Protein AF-A0A7S3X1V8-F1 (afdb_monomer)

Sequence (104 aa):
TSNVQFLQSFQFVGADAVEQIPYMRWDNDMYYVPDPSAENLMQKAEAAGYSSTRDSYNCEHGSFIEGIEMFDNKFFGLSVQECKGMDPNQRHMLEVCYEVCFSA

Foldseek 3Di:
DDPVVVVVVCVVVVDDQKDFDDVVVDDLQLAADQDLDVVSLVVSCVVNVPPDSVSHDNDRIDHDDPPLLDADCVVVVHDPVVSVPDDSVVRVVVVVVVCVVPVD

Mean predicted aligned error: 6.17 Å

Solvent-accessible surface area (backbone atoms only — not comparable to full-atom values): 6572 Å² total; per-residue (Å²): 132,61,71,64,61,57,54,50,52,38,64,76,72,66,59,83,68,70,37,67,67,54,70,90,78,48,71,57,81,66,30,59,35,84,65,80,43,74,66,53,37,51,55,44,26,66,76,60,71,50,97,50,68,80,74,47,45,62,73,67,62,45,70,77,76,83,65,55,85,64,74,73,40,72,82,74,73,47,53,75,69,57,60,70,74,48,59,47,66,60,55,52,47,54,52,53,52,49,49,58,72,72,72,111

Structure (mmCIF, N/CA/C/O backbone):
data_AF-A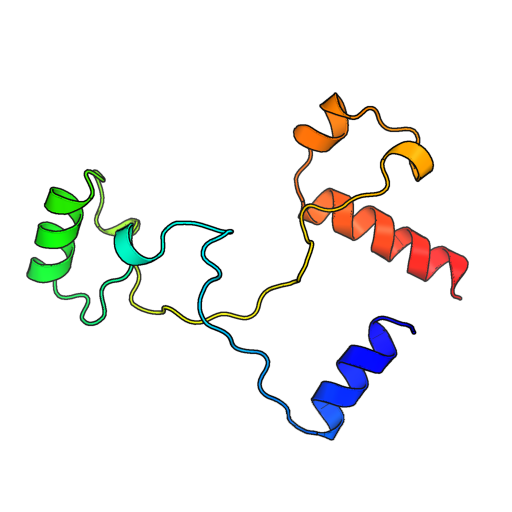0A7S3X1V8-F1
#
_entry.id   AF-A0A7S3X1V8-F1
#
loop_
_atom_site.group_PDB
_atom_site.id
_atom_site.type_symbol
_atom_site.label_atom_id
_atom_site.label_alt_id
_atom_site.label_comp_id
_atom_site.label_asym_id
_atom_site.label_entity_id
_atom_site.label_seq_id
_atom_site.pdbx_PDB_ins_code
_atom_site.Cartn_x
_atom_site.Cartn_y
_atom_site.Cartn_z
_atom_site.occupancy
_atom_site.B_iso_or_equiv
_atom_site.auth_seq_id
_atom_site.auth_comp_id
_atom_site.auth_asym_id
_atom_site.auth_atom_id
_atom_site.pdbx_PDB_model_num
ATOM 1 N N . THR A 1 1 ? -16.351 -10.320 11.740 1.00 51.75 1 THR A N 1
ATOM 2 C CA . THR A 1 1 ? -15.444 -11.488 11.692 1.00 51.75 1 THR A CA 1
ATOM 3 C C . THR A 1 1 ? -14.054 -10.966 11.962 1.00 51.75 1 THR A C 1
ATOM 5 O O . THR A 1 1 ? -13.672 -10.004 11.319 1.00 51.75 1 THR A O 1
ATOM 8 N N . SER A 1 2 ? -13.358 -11.476 12.982 1.00 68.62 2 SER A N 1
ATOM 9 C CA . SER A 1 2 ? -12.040 -10.942 13.369 1.00 68.62 2 SER A CA 1
ATOM 10 C C . SER A 1 2 ? -11.025 -11.172 12.242 1.00 68.62 2 SER A C 1
ATOM 12 O O . SER A 1 2 ? -10.981 -12.276 11.695 1.00 68.62 2 SER A O 1
ATOM 14 N N . ASN A 1 3 ? -10.196 -10.168 11.932 1.00 76.44 3 ASN A N 1
ATOM 15 C CA . ASN A 1 3 ? -9.088 -10.250 10.965 1.00 76.44 3 ASN A CA 1
ATOM 16 C C . ASN A 1 3 ? -8.194 -11.485 11.202 1.00 76.44 3 ASN A C 1
ATOM 18 O O . ASN A 1 3 ? -7.682 -12.096 10.266 1.00 76.44 3 ASN A O 1
ATOM 22 N N . VAL A 1 4 ? -8.087 -11.922 12.459 1.00 81.25 4 VAL A N 1
ATOM 23 C CA . VAL A 1 4 ? -7.334 -13.114 12.864 1.00 81.25 4 VAL A CA 1
ATOM 24 C C . VAL A 1 4 ? -7.926 -14.401 12.284 1.00 81.25 4 VAL A C 1
ATOM 26 O O . VAL A 1 4 ? -7.183 -15.253 11.807 1.00 81.25 4 VAL A O 1
ATOM 29 N N . GLN A 1 5 ? -9.253 -14.550 12.282 1.00 83.38 5 GLN A N 1
ATOM 30 C CA . GLN A 1 5 ? -9.904 -15.748 11.737 1.00 83.38 5 GLN A CA 1
ATOM 31 C C . GLN A 1 5 ? -9.727 -15.841 10.219 1.00 83.38 5 GLN A C 1
ATOM 33 O O . GLN A 1 5 ? -9.542 -16.933 9.682 1.00 83.38 5 GLN A O 1
ATOM 38 N N . PHE A 1 6 ? -9.744 -14.694 9.537 1.00 83.69 6 PHE A N 1
ATOM 39 C CA . PHE A 1 6 ? -9.459 -14.618 8.110 1.00 83.69 6 PHE A CA 1
ATOM 40 C C . PHE A 1 6 ? -8.029 -15.092 7.812 1.00 83.69 6 PHE A C 1
ATOM 42 O O . PHE A 1 6 ? -7.852 -16.034 7.043 1.00 83.69 6 PHE A O 1
ATOM 49 N N . LEU A 1 7 ? -7.019 -14.549 8.497 1.00 84.69 7 LEU A N 1
ATOM 50 C CA . LEU A 1 7 ? -5.620 -14.959 8.307 1.00 84.69 7 LEU A CA 1
ATOM 51 C C . LEU A 1 7 ? -5.369 -16.434 8.664 1.00 84.69 7 LEU A C 1
ATOM 53 O O . LEU A 1 7 ? -4.651 -17.133 7.950 1.00 84.69 7 LEU A O 1
ATOM 57 N N . GLN A 1 8 ? -5.999 -16.943 9.727 1.00 86.25 8 GLN A N 1
ATOM 58 C CA . GLN A 1 8 ? -5.919 -18.363 10.083 1.00 86.25 8 GLN A CA 1
ATOM 59 C C . GLN A 1 8 ? -6.477 -19.259 8.971 1.00 86.25 8 GLN A C 1
ATOM 61 O O . GLN A 1 8 ? -5.880 -20.289 8.662 1.00 86.25 8 GLN A O 1
ATOM 66 N N . SER A 1 9 ? -7.586 -18.867 8.333 1.00 86.94 9 SER A N 1
ATOM 67 C CA . SER A 1 9 ? -8.159 -19.637 7.224 1.00 86.94 9 SER A CA 1
ATOM 68 C C . SER A 1 9 ? -7.196 -19.761 6.035 1.00 86.94 9 SER A C 1
ATOM 70 O O . SER A 1 9 ? -7.046 -20.857 5.495 1.00 86.94 9 SER A O 1
ATOM 72 N N . PHE A 1 10 ? -6.460 -18.693 5.702 1.00 86.69 10 PHE A N 1
ATOM 73 C CA . PHE A 1 10 ? -5.424 -18.712 4.663 1.00 86.69 10 PHE A CA 1
ATOM 74 C C . PHE A 1 10 ? -4.322 -19.718 4.984 1.00 86.69 10 PHE A C 1
ATOM 76 O O . PHE A 1 10 ? -3.933 -20.508 4.123 1.00 86.69 10 PHE A O 1
ATOM 83 N N . GLN A 1 11 ? -3.866 -19.737 6.238 1.00 85.88 11 GLN A N 1
ATOM 84 C CA . GLN A 1 11 ? -2.823 -20.656 6.682 1.00 85.88 11 GLN A CA 1
ATOM 85 C C . GLN A 1 11 ? -3.269 -22.123 6.605 1.00 85.88 11 GLN A C 1
ATOM 87 O O . GLN A 1 11 ? -2.492 -22.970 6.173 1.00 85.88 11 GLN A O 1
ATOM 92 N N . PHE A 1 12 ? -4.507 -22.435 7.002 1.00 90.81 12 PHE A N 1
ATOM 93 C CA . PHE A 1 12 ? -5.020 -23.809 6.952 1.00 90.81 12 PHE A CA 1
ATOM 94 C C . PHE A 1 12 ? -5.196 -24.330 5.525 1.00 90.81 12 PHE A C 1
ATOM 96 O O . PHE A 1 12 ? -4.991 -25.517 5.283 1.00 90.81 12 PHE A O 1
ATOM 103 N N . VAL A 1 13 ? -5.585 -23.458 4.593 1.00 92.19 13 VAL A N 1
ATOM 104 C CA . VAL A 1 13 ? -5.788 -23.828 3.184 1.00 92.19 13 VAL A CA 1
ATOM 105 C C . VAL A 1 13 ? -4.472 -23.794 2.392 1.00 92.19 13 VAL A C 1
ATOM 107 O O . VAL A 1 13 ? -4.371 -24.451 1.360 1.00 92.19 13 VAL A O 1
ATOM 110 N N . GLY A 1 14 ? -3.451 -23.078 2.877 1.00 90.19 14 GLY A N 1
ATOM 111 C CA . GLY A 1 14 ? -2.208 -22.842 2.139 1.00 90.19 14 GLY A CA 1
ATOM 112 C C . GLY A 1 14 ? -2.421 -21.917 0.940 1.00 90.19 14 GLY A C 1
ATOM 113 O O . GLY A 1 14 ? -1.814 -22.120 -0.108 1.00 90.19 14 GLY A O 1
ATOM 114 N N . ALA A 1 15 ? -3.337 -20.955 1.075 1.00 88.12 15 ALA A N 1
ATOM 115 C CA . ALA A 1 15 ? -3.693 -20.041 -0.002 1.00 88.12 15 ALA A CA 1
ATOM 116 C C . ALA A 1 15 ? -2.559 -19.044 -0.285 1.00 88.12 15 ALA A C 1
ATOM 118 O O . ALA A 1 15 ? -1.953 -18.502 0.641 1.00 88.12 15 ALA A O 1
ATOM 119 N N . ASP A 1 16 ? -2.307 -18.795 -1.570 1.00 90.56 16 ASP A N 1
ATOM 120 C CA . ASP A 1 16 ? -1.411 -17.736 -2.022 1.00 90.56 16 ASP A CA 1
ATOM 121 C C . ASP A 1 16 ? -2.149 -16.388 -1.982 1.00 90.56 16 ASP A C 1
ATOM 123 O O . ASP A 1 16 ? -3.246 -16.261 -2.525 1.00 90.56 16 ASP A O 1
ATOM 127 N N . ALA A 1 17 ? -1.559 -15.408 -1.297 1.00 89.50 17 ALA A N 1
ATOM 128 C CA . ALA A 1 17 ? -2.074 -14.043 -1.169 1.00 89.50 17 ALA A CA 1
ATOM 129 C C . ALA A 1 17 ? -1.248 -13.039 -1.994 1.00 89.50 17 ALA A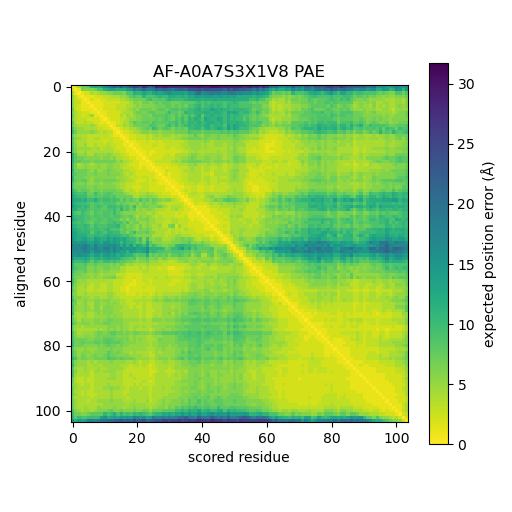 C 1
ATOM 131 O O . ALA A 1 17 ? -1.276 -11.832 -1.740 1.00 89.50 17 ALA A O 1
ATOM 132 N N . VAL A 1 18 ? -0.417 -13.534 -2.911 1.00 92.88 18 VAL A N 1
ATOM 133 C CA . VAL A 1 18 ? 0.339 -12.713 -3.847 1.00 92.88 18 VAL A CA 1
ATOM 134 C C . VAL A 1 18 ? -0.565 -12.322 -5.010 1.00 92.88 18 VAL A C 1
ATOM 136 O O . VAL A 1 18 ? -1.161 -13.163 -5.678 1.00 92.88 18 VAL A O 1
ATOM 139 N N . GLU A 1 19 ? -0.635 -11.024 -5.271 1.00 92.25 19 GLU A N 1
ATOM 140 C CA . GLU A 1 19 ? -1.417 -10.441 -6.354 1.00 92.25 19 GLU A CA 1
ATOM 141 C C . GLU A 1 19 ? -0.535 -9.517 -7.200 1.00 92.25 19 GLU A C 1
ATOM 143 O O . GLU A 1 19 ? 0.586 -9.167 -6.820 1.00 92.25 19 GLU A O 1
ATOM 148 N N . GLN A 1 20 ? -1.025 -9.121 -8.374 1.00 92.44 20 GLN A N 1
ATOM 149 C CA . GLN A 1 20 ? -0.380 -8.057 -9.142 1.00 92.44 20 GLN A CA 1
ATOM 150 C C . GLN A 1 20 ? -0.495 -6.726 -8.395 1.00 92.44 20 GLN A C 1
ATOM 152 O O . GLN A 1 20 ? -1.481 -6.485 -7.696 1.00 92.44 20 GLN A O 1
ATOM 157 N N . ILE A 1 21 ? 0.500 -5.849 -8.559 1.00 92.81 21 ILE A N 1
ATOM 158 C CA . ILE A 1 21 ? 0.471 -4.500 -7.981 1.00 92.81 21 ILE A CA 1
ATOM 159 C C . ILE A 1 21 ? -0.830 -3.792 -8.405 1.00 92.81 21 ILE A C 1
ATOM 161 O O . ILE A 1 21 ? -1.050 -3.583 -9.602 1.00 92.81 21 ILE A O 1
ATOM 165 N N . PRO A 1 22 ? -1.693 -3.385 -7.454 1.00 90.62 22 PRO A N 1
ATOM 166 C CA . PRO A 1 22 ? -2.937 -2.717 -7.796 1.00 90.62 22 PRO A CA 1
ATOM 167 C C . PRO A 1 22 ? -2.674 -1.359 -8.447 1.00 90.62 22 PRO A C 1
ATOM 169 O O . PRO A 1 22 ? -1.910 -0.552 -7.916 1.00 90.62 22 PRO A O 1
ATOM 172 N N . TYR A 1 23 ? -3.404 -1.053 -9.521 1.00 87.56 23 TYR A N 1
ATOM 173 C CA . TYR A 1 23 ? -3.298 0.225 -10.241 1.00 87.56 23 TYR A CA 1
ATOM 174 C C . TYR A 1 23 ? -3.512 1.455 -9.340 1.00 87.56 23 TYR A C 1
ATOM 176 O O . TYR A 1 23 ? -2.936 2.514 -9.564 1.00 87.56 23 TYR A O 1
ATOM 184 N N . MET A 1 24 ? -4.322 1.317 -8.282 1.00 88.12 24 MET A N 1
ATOM 185 C CA . MET A 1 24 ? -4.572 2.399 -7.321 1.00 88.12 24 MET A CA 1
ATOM 186 C C . MET A 1 24 ? -3.334 2.780 -6.494 1.00 88.12 24 MET A C 1
ATOM 188 O O . MET A 1 24 ? -3.331 3.848 -5.893 1.00 88.12 24 MET A O 1
ATOM 192 N N . ARG A 1 25 ? -2.306 1.921 -6.419 1.00 89.88 25 ARG A N 1
ATOM 193 C CA . ARG A 1 25 ? -1.089 2.186 -5.638 1.00 89.88 25 ARG A CA 1
ATOM 194 C C . ARG A 1 25 ? -0.126 3.089 -6.404 1.00 89.88 25 ARG A C 1
ATOM 196 O O . ARG A 1 25 ? 0.283 4.123 -5.886 1.00 89.88 25 ARG A O 1
ATOM 203 N N . TRP A 1 26 ? 0.233 2.685 -7.616 1.00 87.88 26 TRP A N 1
ATOM 204 C CA . TRP A 1 26 ? 1.011 3.464 -8.576 1.00 87.88 26 TRP A CA 1
ATOM 205 C C . TRP A 1 26 ? 0.882 2.828 -9.962 1.00 87.88 26 TRP A C 1
ATOM 207 O O . TRP A 1 26 ? 0.432 1.688 -10.099 1.00 87.88 26 TRP A O 1
ATOM 217 N N . ASP A 1 27 ? 1.302 3.560 -10.991 1.00 89.06 27 ASP A N 1
ATOM 218 C CA . ASP A 1 27 ? 1.373 3.026 -12.347 1.00 89.06 27 ASP A CA 1
ATOM 219 C C . ASP A 1 27 ? 2.574 2.075 -12.480 1.00 89.06 27 ASP A C 1
ATOM 221 O O . ASP A 1 27 ? 3.733 2.498 -12.500 1.00 89.06 27 ASP A O 1
ATOM 225 N N . ASN A 1 28 ? 2.294 0.771 -12.521 1.00 89.31 28 ASN A N 1
ATOM 226 C CA . ASN A 1 28 ? 3.312 -0.273 -12.614 1.00 89.31 28 ASN A CA 1
ATOM 227 C C . ASN A 1 28 ? 4.103 -0.198 -13.932 1.00 89.31 28 ASN A C 1
ATOM 229 O O . ASN A 1 28 ? 5.304 -0.480 -13.946 1.00 89.31 28 ASN A O 1
ATOM 233 N N . ASP A 1 29 ? 3.469 0.238 -15.026 1.00 87.00 29 ASP A N 1
ATOM 234 C CA . ASP A 1 29 ? 4.080 0.253 -16.361 1.00 87.00 29 ASP A CA 1
ATOM 235 C C . ASP A 1 29 ? 5.235 1.257 -16.459 1.00 87.00 29 ASP A C 1
ATOM 237 O O . ASP A 1 29 ? 6.145 1.096 -17.285 1.00 87.00 29 ASP A O 1
ATOM 241 N N . MET A 1 30 ? 5.242 2.261 -15.578 1.00 86.56 30 MET A N 1
ATOM 242 C CA . MET A 1 30 ? 6.315 3.247 -15.481 1.00 86.56 30 MET A CA 1
ATOM 243 C C . MET A 1 30 ? 7.626 2.645 -14.965 1.00 86.56 30 MET A C 1
ATOM 245 O O . MET A 1 30 ? 8.696 3.077 -15.388 1.00 86.56 30 MET A O 1
ATOM 249 N N . TYR A 1 31 ? 7.563 1.637 -14.093 1.00 87.25 31 TYR A N 1
ATOM 250 C CA . TYR A 1 31 ? 8.723 1.161 -13.329 1.00 87.25 31 TYR A CA 1
ATOM 251 C C . TYR A 1 31 ? 9.091 -0.299 -13.609 1.00 87.25 31 TYR A C 1
ATOM 253 O O . TYR A 1 31 ? 10.247 -0.689 -13.430 1.00 87.25 31 TYR A O 1
ATOM 261 N N . TYR A 1 32 ? 8.135 -1.109 -14.064 1.00 89.75 32 TYR A N 1
ATOM 262 C CA . TYR A 1 32 ? 8.347 -2.531 -14.287 1.00 89.75 32 TYR A CA 1
ATOM 263 C C . TYR A 1 32 ? 9.217 -2.810 -15.523 1.00 89.75 32 TYR A C 1
ATOM 265 O O . TYR A 1 32 ? 8.915 -2.380 -16.643 1.00 89.75 32 TYR A O 1
ATOM 273 N N . VAL A 1 33 ? 10.300 -3.561 -15.312 1.00 90.88 33 VAL A N 1
ATOM 274 C CA . VAL A 1 33 ? 11.260 -4.014 -16.325 1.00 90.88 33 VAL A CA 1
ATOM 275 C C . VAL A 1 33 ? 11.495 -5.522 -16.129 1.00 90.88 33 VAL A C 1
ATOM 277 O O . VAL A 1 33 ? 12.241 -5.894 -15.223 1.00 90.88 33 VAL A O 1
ATOM 280 N N . PRO A 1 34 ? 10.889 -6.405 -16.953 1.00 88.75 34 PRO A N 1
ATOM 281 C CA . PRO A 1 34 ? 11.005 -7.861 -16.791 1.00 88.75 34 PRO A CA 1
ATOM 282 C C . PRO A 1 34 ? 12.451 -8.378 -16.809 1.00 88.75 34 PRO A C 1
ATOM 284 O O . PRO A 1 34 ? 12.813 -9.248 -16.019 1.00 88.75 34 PRO A O 1
ATOM 287 N N . ASP A 1 35 ? 13.279 -7.827 -17.701 1.00 89.31 35 ASP A N 1
ATOM 288 C CA . ASP A 1 35 ? 14.701 -8.151 -17.834 1.00 89.31 35 ASP A CA 1
ATOM 289 C C . ASP A 1 35 ? 15.550 -6.905 -17.532 1.00 89.31 35 ASP A C 1
ATOM 291 O O . ASP A 1 35 ? 15.672 -6.027 -18.397 1.00 89.31 35 ASP A O 1
ATOM 295 N N . PRO A 1 36 ? 16.118 -6.785 -16.316 1.00 85.50 36 PRO A N 1
ATOM 296 C CA . PRO A 1 36 ? 16.836 -5.599 -15.861 1.00 85.50 36 PRO A CA 1
ATOM 297 C C . PRO A 1 36 ? 18.272 -5.547 -16.411 1.00 85.50 36 PRO A C 1
ATOM 299 O O . PRO A 1 36 ? 19.245 -5.408 -15.666 1.00 85.50 36 PRO A O 1
ATOM 302 N N . SER A 1 37 ? 18.424 -5.658 -17.730 1.00 88.75 37 SER A N 1
ATOM 303 C CA . SER A 1 37 ? 19.688 -5.375 -18.408 1.00 88.75 37 SER A CA 1
ATOM 304 C C . SER A 1 37 ? 19.988 -3.870 -18.365 1.00 88.75 37 SER A C 1
ATOM 306 O O . SER A 1 37 ? 19.076 -3.041 -18.323 1.00 88.75 37 SER A O 1
ATOM 308 N N . ALA A 1 38 ? 21.270 -3.487 -18.386 1.00 84.38 38 ALA A N 1
ATOM 309 C CA . ALA A 1 38 ? 21.654 -2.071 -18.349 1.00 84.38 38 ALA A CA 1
ATOM 310 C C . ALA A 1 38 ? 21.017 -1.263 -19.498 1.00 84.38 38 ALA A C 1
ATOM 312 O O . ALA 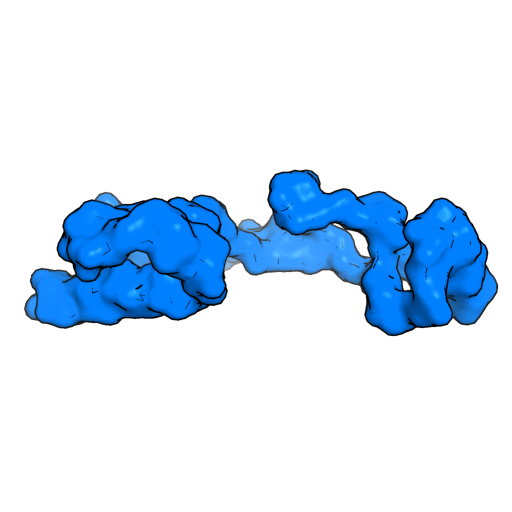A 1 38 ? 20.603 -0.127 -19.289 1.00 84.38 38 ALA A O 1
ATOM 313 N N . GLU A 1 39 ? 20.883 -1.872 -20.679 1.00 86.44 39 GLU A N 1
ATOM 314 C CA . GLU A 1 39 ? 20.226 -1.281 -21.847 1.00 86.44 39 GLU A CA 1
ATOM 315 C C . GLU A 1 39 ? 18.728 -1.048 -21.602 1.00 86.44 39 GLU A C 1
ATOM 317 O O . GLU A 1 39 ? 18.252 0.076 -21.758 1.00 86.44 39 GLU A O 1
ATOM 322 N N . ASN A 1 40 ? 18.006 -2.067 -21.121 1.00 86.31 40 ASN A N 1
ATOM 323 C CA . ASN A 1 40 ? 16.567 -1.971 -20.853 1.00 86.31 40 ASN A CA 1
ATOM 324 C C . ASN A 1 40 ? 16.256 -0.950 -19.749 1.00 86.31 40 ASN A C 1
ATOM 326 O O . ASN A 1 40 ? 15.291 -0.193 -19.852 1.00 86.31 40 ASN A O 1
ATOM 330 N N . LEU A 1 41 ? 17.087 -0.896 -18.703 1.00 85.31 41 LEU A N 1
ATOM 331 C CA . LEU A 1 41 ? 16.946 0.069 -17.611 1.00 85.31 41 LEU A CA 1
ATOM 332 C C . LEU A 1 41 ? 17.150 1.509 -18.100 1.00 85.31 41 LEU A C 1
ATOM 334 O O . LEU A 1 41 ? 16.400 2.399 -17.700 1.00 85.31 41 LEU A O 1
ATOM 338 N N . MET A 1 42 ? 18.141 1.741 -18.970 1.00 82.25 42 MET A N 1
ATOM 339 C CA . MET A 1 42 ? 18.400 3.060 -19.560 1.00 82.25 42 MET A CA 1
ATOM 340 C C . MET A 1 42 ? 17.289 3.477 -20.527 1.00 82.25 42 MET A C 1
ATOM 342 O O . MET A 1 42 ? 16.806 4.604 -20.441 1.00 82.25 42 MET A O 1
ATOM 346 N N . GLN A 1 43 ? 16.834 2.564 -21.388 1.00 85.19 43 GLN A N 1
ATOM 347 C CA . GLN A 1 43 ? 15.729 2.816 -22.314 1.00 85.19 43 GLN A CA 1
ATOM 348 C C . GLN A 1 43 ? 14.435 3.163 -21.566 1.00 85.19 43 GLN A C 1
ATOM 350 O O . GLN A 1 43 ? 13.714 4.086 -21.948 1.00 85.19 43 GLN A O 1
ATOM 355 N N . LYS A 1 44 ? 14.143 2.448 -20.473 1.00 85.62 44 LYS A N 1
AT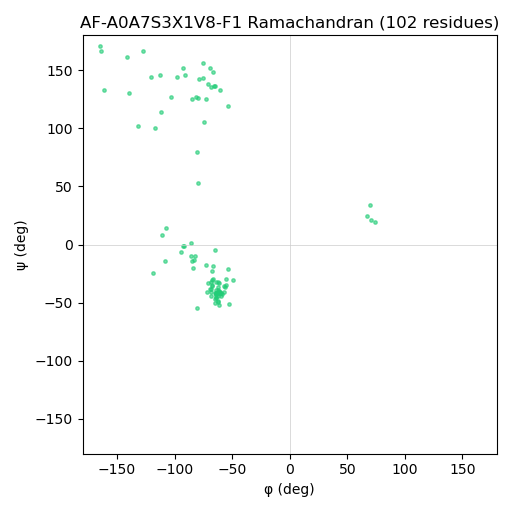OM 356 C CA . LYS A 1 44 ? 12.974 2.723 -19.634 1.00 85.62 44 LYS A CA 1
ATOM 357 C C . LYS A 1 44 ? 13.106 4.057 -18.892 1.00 85.62 44 LYS A C 1
ATOM 359 O O . LYS A 1 44 ? 12.137 4.808 -18.857 1.00 85.62 44 LYS A O 1
ATOM 364 N N . ALA A 1 45 ? 14.294 4.382 -18.376 1.00 82.94 45 ALA A N 1
ATOM 365 C CA . ALA A 1 45 ? 14.557 5.663 -17.716 1.00 82.94 45 ALA A CA 1
ATOM 366 C C . ALA A 1 45 ? 14.316 6.859 -18.642 1.00 82.94 45 ALA A C 1
ATOM 368 O O . ALA A 1 45 ? 13.689 7.836 -18.235 1.00 82.94 45 ALA A O 1
ATOM 369 N N . GLU A 1 46 ? 14.746 6.754 -19.901 1.00 82.75 46 GLU A N 1
ATOM 370 C CA . GLU A 1 46 ? 14.478 7.770 -20.919 1.00 82.75 46 GLU A CA 1
ATOM 371 C C . GLU A 1 46 ? 12.975 7.897 -21.214 1.00 82.75 46 GLU A C 1
ATOM 373 O O . GLU A 1 46 ? 12.447 9.008 -21.245 1.00 82.75 46 GLU A O 1
ATOM 378 N N . ALA A 1 47 ? 12.269 6.773 -21.374 1.00 84.12 47 ALA A N 1
ATOM 379 C CA . ALA A 1 47 ? 10.843 6.762 -21.701 1.00 84.12 47 ALA A CA 1
ATOM 380 C C . ALA A 1 47 ? 9.941 7.278 -20.563 1.00 84.12 47 ALA A C 1
ATOM 382 O O . ALA A 1 47 ? 8.954 7.964 -20.821 1.00 84.12 47 ALA A O 1
ATOM 383 N N . ALA A 1 48 ? 10.263 6.947 -19.312 1.00 80.69 48 ALA A N 1
ATOM 384 C CA . ALA A 1 48 ? 9.464 7.297 -18.137 1.00 80.69 48 ALA A CA 1
ATOM 385 C C . ALA A 1 48 ? 9.927 8.592 -17.440 1.00 80.69 48 ALA A C 1
ATOM 387 O O . ALA A 1 48 ? 9.258 9.074 -16.526 1.00 80.69 48 ALA A O 1
ATOM 388 N N . GLY A 1 49 ? 11.049 9.179 -17.871 1.00 79.00 49 GLY A N 1
ATOM 389 C CA . GLY A 1 49 ? 11.518 10.486 -17.408 1.00 79.00 49 GLY A CA 1
ATOM 390 C C . GLY A 1 49 ? 12.115 10.507 -15.997 1.00 79.00 49 GLY A C 1
ATOM 391 O O . GLY A 1 49 ? 12.201 11.582 -15.400 1.00 79.00 49 GLY A O 1
ATOM 392 N N . TYR A 1 50 ? 12.531 9.360 -15.449 1.00 76.06 50 TYR A N 1
ATOM 393 C CA . TYR A 1 50 ? 13.221 9.294 -14.156 1.00 76.06 50 TYR A CA 1
ATOM 394 C C . TYR A 1 50 ? 14.747 9.373 -14.320 1.00 76.06 50 TYR A C 1
ATOM 396 O O . TYR A 1 50 ? 15.325 8.898 -15.295 1.00 76.06 50 TYR A O 1
ATOM 404 N N . SER A 1 51 ? 15.428 10.005 -13.359 1.00 67.06 51 SER A N 1
ATOM 405 C CA . SER A 1 51 ? 16.863 10.320 -13.457 1.00 67.06 51 SER A CA 1
ATOM 406 C C . SER A 1 51 ? 17.788 9.156 -13.086 1.00 67.06 51 SER A C 1
ATOM 408 O O . SER A 1 51 ? 19.000 9.244 -13.289 1.00 67.06 51 SER A O 1
ATOM 410 N N . SER A 1 52 ? 17.238 8.078 -12.523 1.00 71.0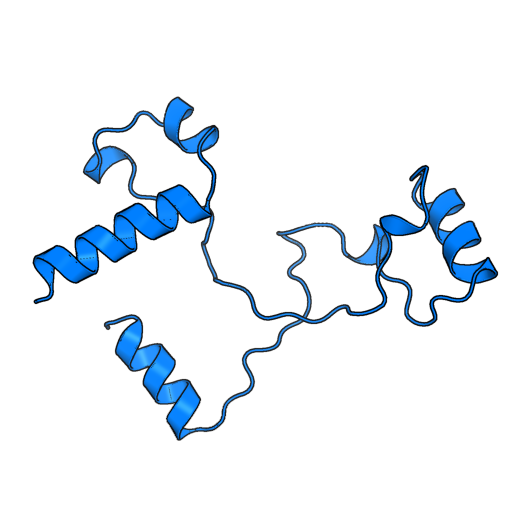6 52 SER A N 1
ATOM 411 C CA . SER A 1 52 ? 17.996 6.995 -11.901 1.00 71.06 52 SER A CA 1
ATOM 412 C C . SER A 1 52 ? 17.398 5.628 -12.224 1.00 71.06 52 SER A C 1
ATOM 414 O O . SER A 1 52 ? 16.232 5.367 -11.961 1.00 71.06 52 SER A O 1
ATOM 416 N N . THR A 1 53 ? 18.226 4.685 -12.677 1.00 74.12 53 THR A N 1
ATOM 417 C CA . THR A 1 53 ? 17.826 3.278 -12.887 1.00 74.12 53 THR A CA 1
ATOM 418 C C . THR A 1 53 ? 17.446 2.542 -11.595 1.00 74.12 53 THR A C 1
ATOM 420 O O . THR A 1 53 ? 17.018 1.392 -11.644 1.00 74.12 53 THR A O 1
ATOM 423 N N . ARG A 1 54 ? 17.595 3.183 -10.427 1.00 76.44 54 ARG A N 1
ATOM 424 C CA . ARG A 1 54 ? 17.170 2.633 -9.130 1.00 76.44 54 ARG A CA 1
ATOM 425 C C . ARG A 1 54 ? 15.658 2.625 -8.935 1.00 76.44 54 ARG A C 1
ATOM 427 O O . ARG A 1 54 ? 15.195 1.925 -8.043 1.00 76.44 54 ARG A O 1
ATOM 434 N N . ASP A 1 55 ? 14.927 3.395 -9.731 1.00 81.19 55 ASP A N 1
ATOM 435 C CA . ASP A 1 55 ? 13.483 3.550 -9.560 1.00 81.19 55 ASP A CA 1
ATOM 436 C C . ASP A 1 55 ? 12.698 2.396 -10.219 1.00 81.19 55 ASP A C 1
ATOM 438 O O . ASP A 1 55 ? 11.521 2.202 -9.934 1.00 81.19 55 ASP A O 1
ATOM 442 N N . SER A 1 56 ? 13.350 1.591 -11.067 1.00 85.75 56 SER A N 1
ATOM 443 C CA . SER A 1 56 ? 12.760 0.430 -11.748 1.00 85.75 56 SER A CA 1
ATOM 444 C C . SER A 1 56 ? 12.953 -0.891 -11.000 1.00 85.75 56 SER A C 1
ATOM 446 O O . SER A 1 56 ? 13.962 -1.100 -10.324 1.00 85.75 56 SER A O 1
ATOM 448 N N . TYR A 1 57 ? 12.023 -1.824 -11.199 1.00 88.62 57 TYR A N 1
ATOM 449 C CA . TYR A 1 57 ? 12.030 -3.158 -10.590 1.00 88.62 57 TYR A CA 1
ATOM 450 C C . TYR A 1 57 ? 11.554 -4.236 -11.574 1.00 88.62 57 TYR A C 1
ATOM 452 O O . TYR A 1 57 ? 10.890 -3.942 -12.563 1.00 88.62 57 TYR A O 1
ATOM 460 N N . ASN A 1 58 ? 11.868 -5.503 -11.293 1.00 90.88 58 ASN A N 1
ATOM 461 C CA . ASN A 1 58 ? 11.512 -6.653 -12.137 1.00 90.88 58 ASN A CA 1
ATOM 462 C C . ASN A 1 58 ? 10.455 -7.587 -11.517 1.00 90.88 58 ASN A C 1
ATOM 464 O O . ASN A 1 58 ? 10.181 -8.653 -12.065 1.00 90.88 58 ASN A O 1
ATOM 468 N N . CYS A 1 59 ? 9.851 -7.195 -10.394 1.00 90.00 59 CYS A N 1
ATOM 469 C CA . CYS A 1 59 ? 8.770 -7.931 -9.739 1.00 90.00 59 CYS A CA 1
ATOM 470 C C . CYS A 1 59 ? 7.464 -7.135 -9.834 1.00 90.00 59 CYS A C 1
ATOM 472 O O . CYS A 1 59 ? 7.354 -6.077 -9.227 1.00 90.00 59 CYS A O 1
ATOM 474 N N . GLU A 1 60 ? 6.470 -7.649 -10.557 1.00 91.81 60 GLU A N 1
ATOM 475 C CA . GLU A 1 60 ? 5.139 -7.018 -10.673 1.00 91.81 60 GLU A CA 1
ATOM 476 C C . GLU A 1 60 ? 4.125 -7.512 -9.623 1.00 91.81 60 GLU A C 1
ATOM 478 O O . GLU A 1 60 ? 2.978 -7.068 -9.598 1.00 91.81 60 GLU A O 1
ATOM 483 N N . HIS A 1 61 ? 4.542 -8.450 -8.770 1.00 93.25 61 HIS A N 1
ATOM 484 C CA . HIS A 1 61 ? 3.688 -9.121 -7.797 1.00 93.25 61 HIS A CA 1
ATOM 485 C C . HIS A 1 61 ? 4.067 -8.751 -6.358 1.00 93.25 61 HIS A C 1
ATOM 487 O O . HIS A 1 61 ? 5.245 -8.580 -6.034 1.00 93.25 61 HIS A O 1
ATOM 493 N N . GLY A 1 62 ? 3.068 -8.680 -5.482 1.00 92.94 62 GLY A N 1
ATOM 494 C CA . GLY A 1 62 ? 3.226 -8.446 -4.049 1.00 92.94 62 GLY A CA 1
ATOM 495 C C . GLY A 1 62 ? 1.954 -8.786 -3.274 1.00 92.94 62 GLY A C 1
ATOM 496 O O . GLY A 1 62 ? 0.905 -9.031 -3.859 1.00 92.94 62 GLY A O 1
ATOM 497 N N . SER A 1 63 ? 2.038 -8.797 -1.947 1.00 91.81 63 SER A N 1
ATOM 498 C CA . SER A 1 63 ? 0.864 -8.954 -1.082 1.00 91.81 63 SER A CA 1
ATOM 499 C C . SER A 1 63 ? 0.478 -7.608 -0.492 1.00 91.81 63 SER A C 1
ATOM 501 O O . SER A 1 63 ? 1.311 -6.918 0.101 1.00 91.81 63 SER A O 1
ATOM 503 N N . PHE A 1 64 ? -0.788 -7.232 -0.651 1.00 90.69 64 PHE A N 1
ATOM 504 C CA . PHE A 1 64 ? -1.282 -5.914 -0.279 1.00 90.69 64 PHE A CA 1
ATOM 505 C C . PHE A 1 64 ? -2.393 -6.011 0.759 1.00 90.69 64 PHE A C 1
ATOM 507 O O . PHE A 1 64 ? -3.226 -6.910 0.731 1.00 90.69 64 PHE A O 1
ATOM 514 N N . ILE A 1 65 ? -2.412 -5.037 1.666 1.00 88.31 65 ILE A N 1
ATOM 515 C CA . ILE A 1 65 ? -3.544 -4.822 2.565 1.00 88.31 65 ILE A CA 1
ATOM 516 C C . ILE A 1 65 ? -4.571 -3.969 1.823 1.00 88.31 65 ILE A C 1
ATOM 518 O O . ILE A 1 65 ? -4.247 -2.881 1.321 1.00 88.31 65 ILE A O 1
ATOM 522 N N . GLU A 1 66 ? -5.800 -4.469 1.754 1.00 85.75 66 GLU A N 1
ATOM 523 C CA . GLU A 1 66 ? -6.940 -3.731 1.225 1.00 85.75 66 GLU A CA 1
ATOM 524 C C . GLU A 1 66 ? -7.302 -2.581 2.170 1.00 85.75 66 GLU A C 1
ATOM 526 O O . GLU A 1 66 ? -7.339 -2.742 3.388 1.00 85.75 66 GLU A O 1
ATOM 531 N N . GLY A 1 67 ? -7.556 -1.394 1.616 1.00 85.75 67 GLY A N 1
ATOM 532 C CA . GLY A 1 67 ? -8.070 -0.287 2.416 1.00 85.75 67 GLY A CA 1
ATOM 533 C C . GLY A 1 67 ? -7.088 0.330 3.410 1.00 85.75 67 GLY A C 1
ATOM 534 O O . GLY A 1 67 ? -7.542 1.013 4.318 1.00 85.75 67 GLY A O 1
ATOM 535 N N . ILE A 1 68 ? -5.770 0.167 3.235 1.00 88.06 68 ILE A N 1
ATOM 536 C CA . ILE A 1 68 ? -4.742 0.766 4.121 1.00 88.06 68 ILE A CA 1
ATOM 537 C C . ILE A 1 68 ? -4.886 2.295 4.288 1.00 88.06 68 ILE A C 1
ATOM 539 O O . ILE A 1 68 ? -4.381 2.886 5.238 1.00 88.06 68 ILE A O 1
ATOM 543 N N . GLU A 1 69 ? -5.561 2.958 3.349 1.00 86.62 69 GLU A N 1
ATOM 544 C CA . GLU A 1 69 ? -5.825 4.394 3.395 1.00 86.62 69 GLU A CA 1
ATOM 545 C C . GLU A 1 69 ? -7.069 4.770 4.212 1.00 86.62 69 GLU A C 1
ATOM 547 O O . GLU A 1 69 ? -7.241 5.949 4.536 1.00 86.62 69 GLU A O 1
ATOM 552 N N . MET A 1 70 ? -7.931 3.807 4.548 1.00 89.56 70 MET A N 1
ATOM 553 C CA . MET A 1 70 ? -9.126 4.016 5.364 1.00 89.56 70 MET A CA 1
ATOM 554 C C . MET A 1 70 ? -8.735 4.189 6.836 1.00 89.56 70 MET A C 1
ATOM 556 O O . MET A 1 70 ? -7.769 3.593 7.300 1.00 89.56 70 MET A O 1
ATOM 560 N N . PHE A 1 71 ? -9.442 5.067 7.551 1.00 93.44 71 PHE A N 1
ATOM 561 C CA . PHE A 1 71 ? -9.205 5.313 8.976 1.00 93.44 71 PHE A CA 1
ATOM 562 C C . PHE A 1 71 ? -10.412 5.996 9.627 1.00 93.44 71 PHE A C 1
ATOM 564 O O . PHE A 1 71 ? -10.903 6.999 9.093 1.00 93.44 71 PHE A O 1
ATOM 571 N N . ASP A 1 72 ? -10.855 5.517 10.793 1.00 93.50 72 ASP A N 1
ATOM 572 C CA . ASP A 1 72 ? -11.923 6.177 11.563 1.00 93.50 72 ASP A CA 1
ATOM 573 C C . ASP A 1 72 ? -11.390 7.363 12.383 1.00 93.50 72 ASP A C 1
ATOM 575 O O . ASP A 1 72 ? -11.158 7.305 13.590 1.00 93.50 72 ASP A O 1
ATOM 579 N N . ASN A 1 73 ? -11.205 8.497 11.710 1.00 93.50 73 ASN A N 1
ATOM 580 C CA . ASN A 1 73 ? -10.686 9.707 12.341 1.00 93.50 73 ASN A CA 1
ATOM 581 C C . ASN A 1 73 ? -11.568 10.263 13.472 1.00 93.50 73 ASN A C 1
ATOM 583 O O . ASN A 1 73 ? -11.044 10.815 14.441 1.00 93.50 73 ASN A O 1
ATOM 587 N N . LYS A 1 74 ? -12.895 10.119 13.367 1.00 93.75 74 LYS A N 1
ATOM 588 C CA . LYS A 1 74 ? -13.844 10.638 14.360 1.00 93.75 74 LYS A CA 1
ATOM 589 C C . LYS A 1 74 ? -13.734 9.864 15.660 1.00 93.75 74 LYS A C 1
ATOM 591 O O . LYS A 1 74 ? -13.803 10.481 16.720 1.00 93.75 74 LYS A O 1
ATOM 596 N N . PHE A 1 75 ? -13.535 8.551 15.572 1.00 93.12 75 PHE A N 1
ATOM 597 C CA . PHE A 1 75 ? -13.336 7.700 16.735 1.00 93.12 75 PHE A CA 1
ATOM 598 C C . PHE A 1 75 ? -12.122 8.133 17.573 1.00 93.12 75 PHE A C 1
ATOM 600 O O . PHE A 1 75 ? -12.222 8.245 18.793 1.00 93.12 75 PHE A O 1
ATOM 607 N N . PHE A 1 76 ? -11.006 8.475 16.919 1.00 92.88 76 PHE A N 1
ATOM 608 C CA . PHE A 1 76 ? -9.781 8.940 17.585 1.00 92.88 76 PHE A CA 1
ATOM 609 C C . PHE A 1 76 ? -9.749 10.449 17.884 1.00 92.88 76 PHE A C 1
ATOM 611 O O . PHE A 1 76 ? -8.760 10.946 18.420 1.00 92.88 76 PHE A O 1
ATOM 618 N N . GLY A 1 77 ? -10.808 11.195 17.551 1.00 94.38 77 GLY A N 1
ATOM 619 C CA . GLY A 1 77 ? -10.879 12.641 17.787 1.00 94.38 77 GLY A CA 1
ATOM 620 C C . GLY A 1 77 ? -9.902 13.470 16.943 1.00 94.38 77 GLY A C 1
ATOM 621 O O . GLY A 1 77 ? -9.547 14.576 17.345 1.00 94.38 77 GLY A O 1
ATOM 622 N N . LEU A 1 78 ? -9.470 12.951 15.789 1.00 94.69 78 LEU A N 1
ATOM 623 C CA . LEU A 1 78 ? -8.525 13.604 14.881 1.00 94.69 78 LEU A CA 1
ATOM 624 C C . LEU A 1 78 ? -9.252 14.318 13.735 1.00 94.69 78 LEU A C 1
ATOM 626 O O . LEU A 1 78 ? -10.268 13.844 13.214 1.00 94.69 78 LEU A O 1
ATOM 630 N N . SER A 1 79 ? -8.725 15.464 13.298 1.00 94.81 79 SER A N 1
ATOM 631 C CA . SER A 1 79 ? -9.284 16.180 12.151 1.00 94.81 79 SER A CA 1
ATOM 632 C C . SER A 1 79 ? -8.932 15.495 10.824 1.00 94.81 79 SER A C 1
ATOM 634 O O . SER A 1 79 ? -7.922 14.808 10.686 1.00 94.81 79 SER A O 1
ATOM 636 N N . VAL A 1 80 ? -9.741 15.728 9.784 1.00 92.75 80 VAL A N 1
ATOM 637 C CA . VAL A 1 80 ? -9.472 15.196 8.430 1.00 92.75 80 VAL A CA 1
ATOM 638 C C . VAL A 1 80 ? -8.105 15.648 7.901 1.00 92.75 80 VAL A C 1
ATOM 640 O O . VAL A 1 80 ? -7.451 14.892 7.190 1.00 92.75 80 VAL A O 1
ATOM 643 N N . GLN A 1 81 ? -7.679 16.874 8.219 1.00 93.56 81 GLN A N 1
ATOM 644 C CA . GLN A 1 81 ? -6.410 17.416 7.725 1.00 93.56 81 GLN A CA 1
ATOM 645 C C . GLN A 1 81 ? -5.213 16.745 8.397 1.00 93.56 81 GLN A C 1
ATOM 647 O O . GLN A 1 81 ? -4.257 16.396 7.711 1.00 93.56 81 GLN A O 1
ATOM 652 N N . GLU A 1 82 ? -5.295 16.499 9.705 1.00 92.38 82 GLU A N 1
ATOM 653 C CA . GLU A 1 82 ? -4.265 15.755 10.435 1.00 92.38 82 GLU A CA 1
ATOM 654 C C . GLU A 1 82 ? -4.149 14.334 9.888 1.00 92.38 82 GLU A C 1
ATOM 656 O O . GLU A 1 82 ? -3.062 13.920 9.498 1.00 92.38 82 GLU A O 1
ATOM 661 N N . CYS A 1 83 ? -5.272 13.626 9.729 1.00 93.06 83 CYS A N 1
ATOM 662 C CA . CYS A 1 83 ? -5.257 12.254 9.222 1.00 93.06 83 CYS A CA 1
ATOM 663 C C . CYS A 1 83 ? -4.702 12.131 7.798 1.00 93.06 83 CYS A C 1
ATOM 665 O O . CYS A 1 83 ? -4.089 11.117 7.479 1.00 93.06 83 CYS A O 1
ATOM 667 N N . LYS A 1 84 ? -4.893 13.146 6.944 1.00 91.62 84 LYS A N 1
ATOM 668 C CA . LYS A 1 84 ? -4.315 13.170 5.589 1.00 91.62 84 LYS A CA 1
ATOM 669 C C . LYS A 1 84 ? -2.791 13.288 5.590 1.00 91.62 84 LYS A C 1
ATOM 671 O O . LYS A 1 84 ? -2.161 12.801 4.661 1.00 91.62 84 LYS A O 1
ATOM 676 N N . GLY A 1 85 ? -2.217 13.952 6.592 1.00 92.88 85 GLY A N 1
ATOM 677 C CA . GLY A 1 85 ? -0.767 14.084 6.750 1.00 92.88 85 GLY A CA 1
ATOM 678 C C . GLY A 1 85 ? -0.115 12.920 7.498 1.00 92.88 85 GLY A C 1
ATOM 679 O O . GLY A 1 85 ? 1.110 12.846 7.550 1.00 92.88 85 GLY A O 1
ATOM 680 N N . MET A 1 86 ? -0.910 12.029 8.095 1.00 94.12 86 MET A N 1
ATOM 681 C CA . MET A 1 86 ? -0.404 10.875 8.833 1.00 94.12 86 MET A CA 1
ATOM 682 C C . MET A 1 86 ? 0.019 9.743 7.899 1.00 94.12 86 MET A C 1
ATOM 684 O O . MET A 1 86 ? -0.669 9.423 6.926 1.00 94.12 86 MET A O 1
ATOM 688 N N . ASP A 1 87 ? 1.106 9.067 8.271 1.00 93.50 87 ASP A N 1
ATOM 689 C CA . ASP A 1 87 ? 1.523 7.831 7.616 1.00 93.50 87 ASP A CA 1
ATOM 690 C C . ASP A 1 87 ? 0.420 6.752 7.749 1.00 93.5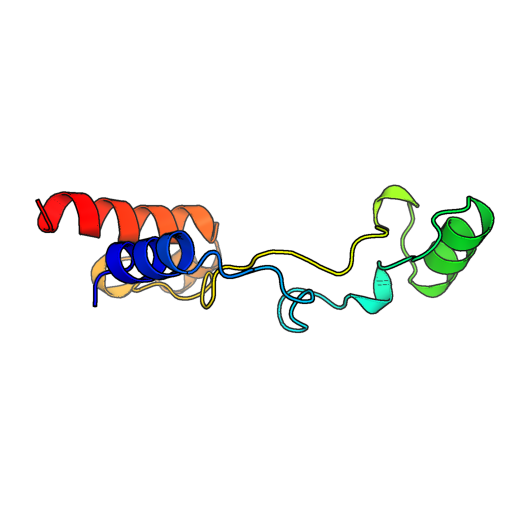0 87 ASP A C 1
ATOM 692 O O . ASP A 1 87 ? -0.106 6.548 8.852 1.00 93.50 87 ASP A O 1
ATOM 696 N N . PRO A 1 88 ? 0.044 6.047 6.663 1.00 92.56 88 PRO A N 1
ATOM 697 C CA . PRO A 1 88 ? -0.981 5.003 6.709 1.00 92.56 88 PRO A CA 1
ATOM 698 C C . PRO A 1 88 ? -0.709 3.897 7.740 1.00 92.56 88 PRO A C 1
ATOM 700 O O . PRO A 1 88 ? -1.645 3.427 8.383 1.00 92.56 88 PRO A O 1
ATOM 703 N N . ASN A 1 89 ? 0.553 3.519 7.978 1.00 92.19 89 ASN A N 1
ATOM 704 C CA . ASN A 1 89 ? 0.882 2.482 8.959 1.00 92.19 89 ASN A CA 1
ATOM 705 C C . ASN A 1 89 ? 0.657 2.965 10.393 1.00 92.19 89 ASN A C 1
ATOM 707 O O . ASN A 1 89 ? 0.252 2.179 11.244 1.00 92.19 89 ASN A O 1
ATOM 711 N N . GLN A 1 90 ? 0.878 4.254 10.673 1.00 94.12 90 GLN A N 1
ATOM 712 C CA . GLN A 1 90 ? 0.562 4.825 11.987 1.00 94.12 90 GLN A CA 1
ATOM 713 C C . GLN A 1 90 ? -0.943 4.775 12.263 1.00 94.12 90 GLN A C 1
ATOM 715 O O . GLN A 1 90 ? -1.351 4.419 13.366 1.00 94.12 90 GLN A O 1
ATOM 720 N N . ARG A 1 91 ? -1.766 5.087 11.254 1.00 94.94 91 ARG A N 1
ATOM 721 C CA . ARG A 1 91 ? -3.232 4.995 11.346 1.00 94.94 91 ARG A CA 1
ATOM 722 C C . ARG A 1 91 ? -3.692 3.553 11.558 1.00 94.94 91 ARG A C 1
ATOM 724 O O . ARG A 1 91 ? -4.463 3.299 12.477 1.00 94.94 91 ARG A O 1
ATOM 731 N N . HIS A 1 92 ? -3.141 2.613 10.793 1.00 92.06 92 HIS A N 1
ATOM 732 C CA . HIS A 1 92 ? -3.438 1.191 10.953 1.00 92.06 92 HIS A CA 1
ATOM 733 C C . HIS A 1 92 ? -3.042 0.665 12.343 1.00 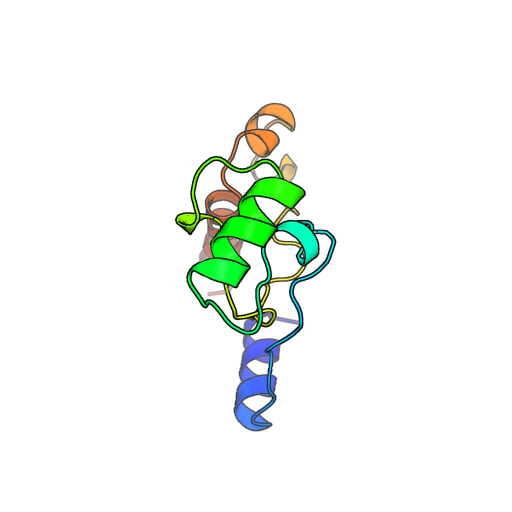92.06 92 HIS A C 1
ATOM 735 O O . HIS A 1 92 ? -3.800 -0.057 12.986 1.00 92.06 92 HIS A O 1
ATOM 741 N N . MET A 1 93 ? -1.884 1.086 12.858 1.00 93.06 93 MET A N 1
ATOM 742 C CA . MET A 1 93 ? -1.423 0.700 14.193 1.00 93.06 93 MET A CA 1
ATOM 743 C C . MET A 1 93 ? -2.366 1.186 15.301 1.00 93.06 93 MET A C 1
ATOM 745 O O . MET A 1 93 ? -2.573 0.467 16.274 1.00 93.06 93 MET A O 1
ATOM 749 N N . LEU A 1 94 ? -2.959 2.379 15.172 1.00 93.56 94 LEU A N 1
ATOM 750 C CA . LEU A 1 94 ? -3.937 2.882 16.145 1.00 93.56 94 LEU A CA 1
ATOM 751 C C . LEU A 1 94 ? -5.180 1.990 16.224 1.00 93.56 94 LEU A C 1
ATOM 753 O O . LEU A 1 94 ? -5.632 1.674 17.325 1.00 93.56 94 LEU A O 1
ATOM 757 N N . GLU A 1 95 ? -5.701 1.563 15.075 1.00 91.88 95 GLU A N 1
ATOM 758 C CA . GLU A 1 95 ? -6.857 0.666 15.004 1.00 91.88 95 GLU A CA 1
ATOM 759 C C . GLU A 1 95 ? -6.531 -0.707 15.599 1.00 91.88 95 GLU A C 1
ATOM 761 O O . GLU A 1 95 ? -7.257 -1.182 16.469 1.00 91.88 95 GLU A O 1
ATOM 766 N N . VAL A 1 96 ? -5.391 -1.300 15.229 1.00 90.94 96 VAL A N 1
ATOM 767 C CA . VAL A 1 96 ? -4.966 -2.611 15.749 1.00 90.94 96 VAL A CA 1
ATOM 768 C C . VAL A 1 96 ? -4.704 -2.566 17.257 1.00 90.94 96 VAL A C 1
ATOM 770 O O . VAL A 1 96 ? -5.134 -3.459 17.986 1.00 90.94 96 VAL A O 1
ATOM 773 N N . CYS A 1 97 ? -4.032 -1.527 17.759 1.00 92.81 97 CYS A N 1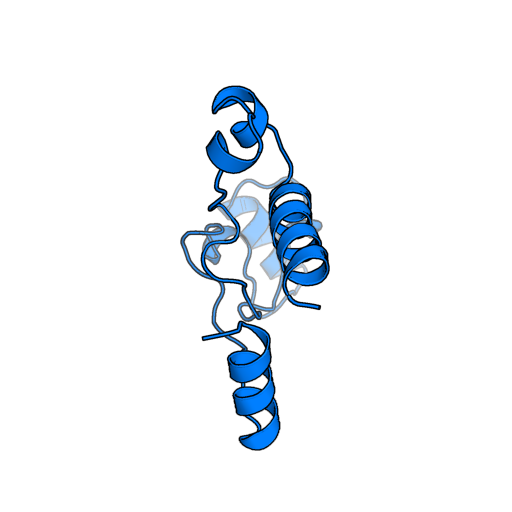
ATOM 774 C CA . CYS A 1 97 ? -3.814 -1.353 19.196 1.00 92.81 97 CYS A CA 1
ATOM 775 C C . CYS A 1 97 ? -5.139 -1.233 19.953 1.00 92.81 97 CYS A C 1
ATOM 777 O O . CYS A 1 97 ? -5.288 -1.828 21.020 1.00 92.81 97 CYS A O 1
ATOM 779 N N . TYR A 1 98 ? -6.102 -0.489 19.401 1.00 92.19 98 TYR A N 1
ATOM 780 C CA . TYR A 1 98 ? -7.435 -0.399 19.979 1.00 92.19 98 TYR A CA 1
ATOM 781 C C . TYR A 1 98 ? -8.128 -1.767 19.992 1.00 92.19 98 TYR A C 1
ATOM 783 O O . TYR A 1 98 ? -8.585 -2.195 21.049 1.00 92.19 98 TYR A O 1
ATOM 791 N N . GLU A 1 99 ? -8.147 -2.491 18.868 1.00 89.19 99 GLU A N 1
ATOM 792 C CA . GLU A 1 99 ? -8.723 -3.838 18.809 1.00 89.19 99 GLU A CA 1
ATOM 793 C C . GLU A 1 99 ? -8.127 -4.734 19.899 1.00 89.19 99 GLU A C 1
ATOM 795 O O . GLU A 1 99 ? -8.875 -5.268 20.709 1.00 89.19 99 GLU A O 1
ATOM 800 N N . VAL A 1 100 ? -6.797 -4.813 20.007 1.00 89.94 100 VAL A N 1
ATOM 801 C CA . VAL A 1 100 ? -6.114 -5.663 20.998 1.00 89.94 100 VAL A CA 1
ATOM 802 C C . VAL A 1 100 ? -6.440 -5.263 22.439 1.00 89.94 100 VAL A C 1
ATOM 804 O O . VAL A 1 100 ? -6.662 -6.136 23.277 1.00 89.94 100 VAL A O 1
ATOM 807 N N . CYS A 1 101 ? -6.481 -3.964 22.749 1.00 90.56 101 CYS A N 1
ATOM 808 C CA . CYS A 1 101 ? -6.771 -3.492 24.104 1.00 90.56 101 CYS A CA 1
ATOM 809 C C . CYS A 1 101 ? -8.204 -3.792 24.559 1.00 90.56 101 CYS A C 1
ATOM 811 O O . CYS A 1 101 ? -8.427 -3.945 25.759 1.00 90.56 101 CYS A O 1
ATOM 813 N N . PHE A 1 102 ? -9.164 -3.849 23.634 1.00 85.81 102 PHE A N 1
ATOM 814 C CA . PHE A 1 102 ? -10.584 -4.019 23.956 1.00 85.81 102 PHE A CA 1
ATOM 815 C C . PHE A 1 102 ? -11.141 -5.406 23.600 1.00 85.81 102 PHE A C 1
ATOM 817 O O . PHE A 1 102 ? -12.227 -5.749 24.063 1.00 85.81 102 PHE A O 1
ATOM 824 N N . SER A 1 103 ? -10.425 -6.210 22.806 1.00 78.25 103 SER A N 1
ATOM 825 C CA . SER A 1 103 ? -10.810 -7.583 22.447 1.00 78.25 103 SER A CA 1
ATOM 826 C C . SER A 1 103 ? -10.234 -8.664 23.370 1.00 78.25 103 SER A C 1
ATOM 828 O O . SER A 1 103 ? -10.478 -9.844 23.116 1.00 78.25 103 SER A O 1
ATOM 830 N N . ALA A 1 104 ? -9.431 -8.283 24.369 1.00 54.69 104 ALA A N 1
ATOM 831 C CA . ALA A 1 104 ? -8.908 -9.178 25.406 1.00 54.69 104 ALA A CA 1
ATOM 832 C C . ALA A 1 104 ? -9.960 -9.452 26.492 1.00 54.69 104 ALA A C 1
ATOM 834 O O . ALA A 1 104 ? -10.055 -10.625 26.920 1.00 54.69 104 ALA A O 1
#

Organism: NCBI:txid141414

Radius of gyration: 19.02 Å; Cα contacts (8 Å, |Δi|>4): 72; chains: 1; bounding box: 37×41×48 Å

InterPro domains:
  IPR014030 Beta-ketoacyl synthase-like, N-terminal domain [PF00109] (16-100)
  IPR016039 Thiolase-like [G3DSA:3.40.47.10] (2-104)
  IPR016039 Thiolase-like [SSF53901] (14-100)
  IPR050091 Polyketide and Nonribosomal Pep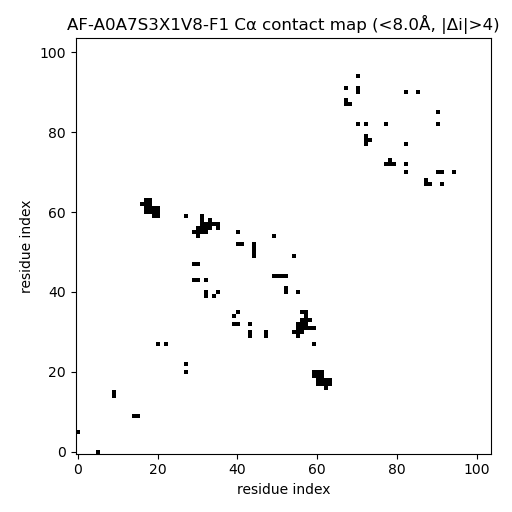tide Biosynthesis Enzymes [PTHR43775] (14-100)

Nearest PDB structures (foldseek):
  4zdn-assembly1_A-2  TM=9.205E-01  e=7.106E-04  Streptomyces platensis subsp. rosaceus
  2qo3-assembly1_B  TM=9.098E-01  e=1.268E-02  Saccharopolyspora erythraea
  5tzf-assembly1_J  TM=2.564E-01  e=6.813E+00  Streptomyces venezuelae ATCC 10712

Secondary structure (DSSP, 8-state):
--HHHHHHHHHHHT----EEPPTTT--GGGTB-SS--HHHHHHHHHHHT-S-GGG-BS--EE---TTTT---TTTTT--HHHHHHS-HHHHHHHHHHHHHHH--

pLDDT: mean 87.41, std 7.39, range [51.75, 94.94]